Protein AF-A0A1Q9GA28-F1 (afdb_monomer)

Secondary structure (DSSP, 8-state):
------PPP-------TT-----HHHHHHHHHHHHHHHHHHHHHHTT-HHHHHHHHHHHHHHHHHHHHHHHHHHHTT-

Nearest PDB structures (foldseek):
  7o91-assembly1_A  TM=7.153E-01  e=2.133E+00  Sulfurisphaera tokodaii str. 7
  9eon-assembly1_A  TM=9.655E-01  e=8.192E+00  Synechocystis sp. PCC 6803
  2hr5-assembly1_A  TM=9.900E-01  e=9.841E+00  Pyrococcus furiosus
  9eom-assembly1_A-2  TM=9.534E-01  e=9.257E+00  Synechocystis sp. PCC 6803

pLDDT: mean 82.16, std 19.51, range [40.09, 98.38]

Mean predicted aligned error: 11.95 Å

Sequence (78 aa):
MSTSTQRIPKQVTKAPSGAAVSSPIIQSLKNEIRDSIALSKGFRVMGERRQAIRFLNDAADARCCLLNVMRFVRRSHD

Foldseek 3Di:
DDDDDDDDDPPPPPDPPDPPPQPPLLVVLVVLLVVLCVVLVVCVVVVNNVSSVVSNVSSVVSVVVNVVVVVVVVVVVD

Organism: NCBI:txid1903952

Structure (mmCIF, N/CA/C/O backbone):
data_AF-A0A1Q9GA28-F1
#
_entry.id   AF-A0A1Q9GA28-F1
#
loop_
_atom_site.group_PDB
_atom_site.id
_atom_site.type_symbol
_atom_site.label_atom_id
_atom_site.label_alt_id
_atom_site.label_comp_id
_atom_site.label_asym_id
_atom_site.label_entity_id
_atom_site.label_seq_id
_atom_site.pdbx_PDB_ins_code
_atom_site.Cartn_x
_atom_site.Cartn_y
_atom_site.Cartn_z
_atom_site.occupancy
_atom_site.B_iso_or_equiv
_atom_site.auth_seq_id
_atom_site.auth_comp_id
_atom_site.auth_asym_id
_atom_site.auth_atom_id
_atom_site.pdbx_PDB_model_num
ATOM 1 N N . MET A 1 1 ? 43.132 46.514 5.335 1.00 41.69 1 MET A N 1
ATOM 2 C CA . MET A 1 1 ? 42.268 45.664 4.487 1.00 41.69 1 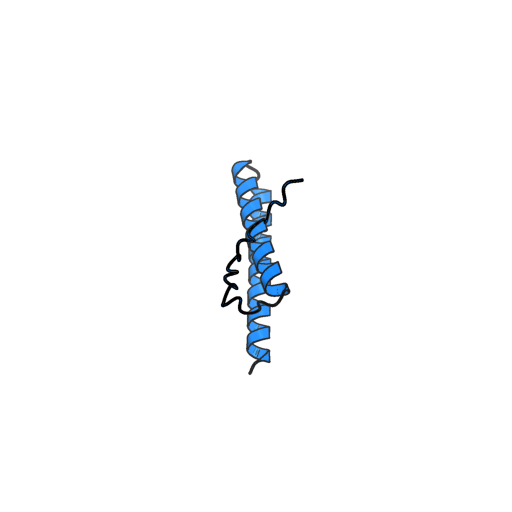MET A CA 1
ATOM 3 C C . MET A 1 1 ? 42.715 44.225 4.684 1.00 41.69 1 MET A C 1
ATOM 5 O O . MET A 1 1 ? 43.774 43.865 4.192 1.00 41.69 1 MET A O 1
ATOM 9 N N . SER A 1 2 ? 41.998 43.451 5.500 1.00 40.09 2 SER A N 1
ATOM 10 C CA . SER A 1 2 ? 42.401 42.087 5.868 1.00 40.09 2 SER A CA 1
ATOM 11 C C . SER A 1 2 ? 41.816 41.081 4.878 1.00 40.09 2 SER A C 1
ATOM 13 O O . SER A 1 2 ? 40.599 40.997 4.734 1.00 40.09 2 SER A O 1
ATOM 15 N N . THR A 1 3 ? 42.670 40.327 4.188 1.00 52.94 3 THR A N 1
ATOM 16 C CA . THR A 1 3 ? 42.277 39.243 3.282 1.00 52.94 3 THR A CA 1
ATOM 17 C C . THR A 1 3 ? 42.089 37.952 4.080 1.00 52.94 3 THR A C 1
ATOM 19 O O . THR A 1 3 ? 43.043 37.339 4.552 1.00 52.94 3 THR A O 1
ATOM 22 N N . SER A 1 4 ? 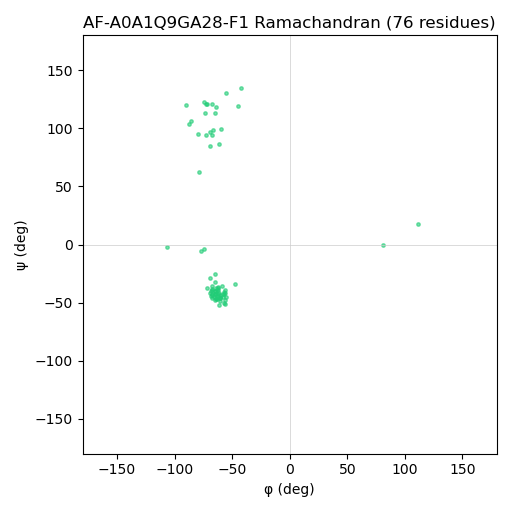40.833 37.546 4.270 1.00 55.00 4 SER A N 1
ATOM 23 C CA . SER A 1 4 ? 40.485 36.278 4.916 1.00 55.00 4 SER A CA 1
ATOM 24 C C . SER A 1 4 ? 40.448 35.165 3.869 1.00 55.00 4 SER A C 1
ATOM 26 O O . SER A 1 4 ? 39.512 35.071 3.076 1.00 55.00 4 SER A O 1
ATOM 28 N N . THR A 1 5 ? 41.486 34.331 3.835 1.00 59.03 5 THR A N 1
ATOM 29 C CA . THR A 1 5 ? 41.543 33.150 2.966 1.00 59.03 5 THR A CA 1
ATOM 30 C C . THR A 1 5 ? 40.737 32.017 3.602 1.00 59.03 5 THR A C 1
ATOM 32 O O . THR A 1 5 ? 41.225 31.280 4.459 1.00 59.03 5 THR A O 1
ATOM 35 N N . GLN A 1 6 ? 39.477 31.886 3.193 1.00 53.53 6 GLN A N 1
ATOM 36 C CA . GLN A 1 6 ? 38.558 30.850 3.659 1.00 53.53 6 GLN A CA 1
ATOM 37 C C . GLN A 1 6 ? 38.934 29.488 3.039 1.00 53.53 6 GLN A C 1
ATOM 39 O O . GLN A 1 6 ? 38.848 29.295 1.827 1.00 53.53 6 GLN A O 1
ATOM 44 N N . ARG A 1 7 ? 39.383 28.527 3.862 1.00 55.59 7 ARG A N 1
ATOM 45 C CA . ARG A 1 7 ? 39.639 27.143 3.424 1.00 55.59 7 ARG A CA 1
ATOM 46 C C . ARG A 1 7 ? 38.312 26.423 3.169 1.00 55.59 7 ARG A C 1
ATOM 48 O O . ARG A 1 7 ? 37.506 26.268 4.081 1.00 55.59 7 ARG A O 1
ATOM 55 N N . ILE A 1 8 ? 38.122 25.945 1.943 1.00 59.16 8 ILE A N 1
ATOM 56 C CA . ILE A 1 8 ? 36.970 25.135 1.526 1.00 59.16 8 ILE A CA 1
ATOM 57 C C . ILE A 1 8 ? 37.129 23.711 2.096 1.00 59.16 8 ILE A C 1
ATOM 59 O O . ILE A 1 8 ? 38.132 23.056 1.790 1.00 59.16 8 ILE A O 1
ATOM 63 N N . PRO A 1 9 ? 36.177 23.181 2.887 1.00 55.53 9 PRO A N 1
ATOM 64 C CA . PRO A 1 9 ? 36.194 21.777 3.275 1.00 55.53 9 PRO A CA 1
ATOM 65 C C . PRO A 1 9 ? 35.802 20.918 2.067 1.00 55.53 9 PRO A C 1
ATOM 67 O O . PRO A 1 9 ? 34.708 21.063 1.521 1.00 55.53 9 PRO A O 1
ATOM 70 N N . LYS A 1 10 ? 36.683 20.004 1.648 1.00 62.31 10 LYS A N 1
ATOM 71 C CA . LYS A 1 10 ? 36.356 18.978 0.649 1.00 62.31 10 LYS A CA 1
ATOM 72 C C . LYS A 1 10 ? 35.330 18.021 1.262 1.00 62.31 10 LYS A C 1
ATOM 74 O O . LYS A 1 10 ? 35.698 17.130 2.024 1.00 62.31 10 LYS A O 1
ATOM 79 N N . GLN A 1 11 ? 34.049 18.221 0.960 1.00 58.12 11 GLN A N 1
ATOM 80 C CA . GLN A 1 11 ? 33.018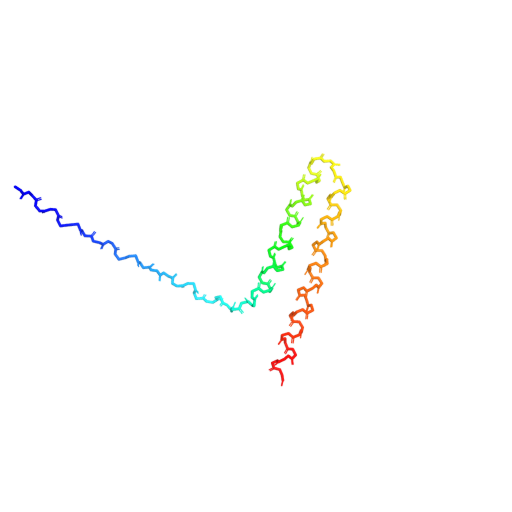 17.240 1.279 1.00 58.12 11 GLN A CA 1
ATOM 81 C C . GLN A 1 11 ? 33.287 15.971 0.468 1.00 58.12 11 GLN A C 1
ATOM 83 O O . GLN A 1 11 ? 33.204 15.962 -0.757 1.00 58.12 11 GLN A O 1
ATOM 88 N N . VAL A 1 12 ? 33.635 14.898 1.174 1.00 53.53 12 VAL A N 1
ATOM 89 C CA . VAL A 1 12 ? 33.691 13.545 0.627 1.00 53.53 12 VAL A CA 1
ATOM 90 C C . VAL A 1 12 ? 32.251 13.082 0.433 1.00 53.53 12 VAL A C 1
ATOM 92 O O . VAL A 1 12 ? 31.607 12.587 1.357 1.00 53.53 12 VAL A O 1
ATOM 95 N N . THR A 1 13 ? 31.715 13.273 -0.768 1.00 52.47 13 THR A N 1
ATOM 96 C CA . THR A 1 13 ? 30.462 12.650 -1.188 1.00 52.47 13 THR A CA 1
ATOM 97 C C . THR A 1 13 ? 30.705 11.151 -1.341 1.00 52.47 13 THR A C 1
ATOM 99 O O . THR A 1 13 ? 31.192 10.673 -2.363 1.00 52.47 13 THR A O 1
ATOM 102 N N . LYS A 1 14 ? 30.360 10.378 -0.303 1.00 53.22 14 LYS A N 1
ATOM 103 C CA . LYS A 1 14 ? 30.068 8.950 -0.468 1.00 53.22 14 LYS A CA 1
ATOM 104 C C . LYS A 1 14 ? 28.898 8.855 -1.445 1.00 53.22 14 LYS A C 1
ATOM 106 O O . LYS A 1 14 ? 27.752 9.080 -1.063 1.00 53.22 14 LYS A O 1
ATOM 111 N N . ALA A 1 15 ? 29.193 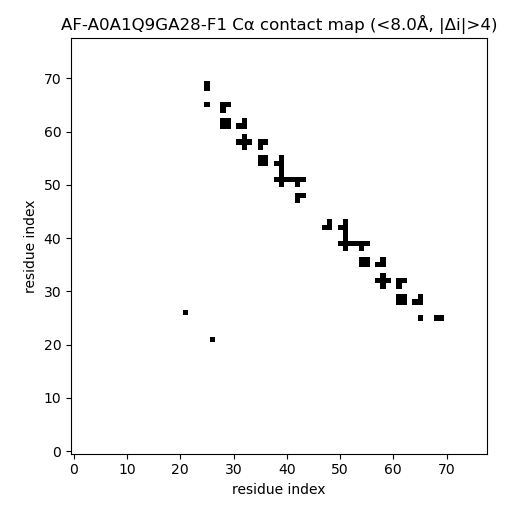8.568 -2.709 1.00 54.97 15 ALA A N 1
ATOM 112 C CA . ALA A 1 15 ? 28.174 8.153 -3.656 1.00 54.97 15 ALA A CA 1
ATOM 113 C C . ALA A 1 15 ? 27.465 6.924 -3.057 1.00 54.97 15 ALA A C 1
ATOM 115 O O . ALA A 1 15 ? 28.157 6.007 -2.598 1.00 54.97 15 ALA A O 1
ATOM 116 N N . PRO A 1 16 ? 26.123 6.881 -3.003 1.00 53.97 16 PRO A N 1
ATOM 117 C CA . PRO A 1 16 ? 25.425 5.678 -2.585 1.00 53.97 16 PRO A CA 1
ATOM 118 C C . PRO A 1 16 ? 25.658 4.605 -3.653 1.00 53.97 16 PRO A C 1
ATOM 120 O O . PRO A 1 16 ? 24.969 4.540 -4.670 1.00 53.97 16 PRO A O 1
ATOM 123 N N . SER A 1 17 ? 26.677 3.775 -3.439 1.00 55.81 17 SER A N 1
ATOM 124 C CA . SER A 1 17 ? 26.900 2.567 -4.218 1.00 55.81 17 SER A CA 1
ATOM 125 C C . SER A 1 17 ? 25.721 1.625 -3.981 1.00 55.81 17 SER A C 1
ATOM 127 O O . SER A 1 17 ? 25.499 1.195 -2.849 1.00 55.81 17 SER A O 1
ATOM 129 N N . GLY A 1 18 ? 24.981 1.292 -5.039 1.00 45.78 18 GLY A N 1
ATOM 130 C CA . GLY A 1 18 ? 24.047 0.164 -5.019 1.00 45.78 18 GLY A CA 1
ATOM 131 C C . GLY A 1 18 ? 22.559 0.498 -5.079 1.00 45.78 18 GLY A C 1
ATOM 132 O O . GLY A 1 18 ? 21.748 -0.381 -4.793 1.00 45.78 18 GLY A O 1
ATOM 133 N N . ALA A 1 19 ? 22.159 1.704 -5.492 1.00 49.72 19 ALA A N 1
ATOM 134 C CA . ALA A 1 19 ? 20.793 1.888 -5.974 1.00 49.72 19 ALA A CA 1
ATOM 135 C C . ALA A 1 19 ? 20.659 1.149 -7.315 1.00 49.72 19 ALA A C 1
ATOM 137 O O . ALA A 1 19 ? 20.853 1.731 -8.380 1.00 49.72 19 ALA A O 1
ATOM 138 N N . ALA A 1 20 ? 20.368 -0.157 -7.260 1.00 54.44 20 ALA A N 1
ATOM 139 C CA . ALA A 1 20 ? 19.753 -0.855 -8.380 1.00 54.44 20 ALA A CA 1
ATOM 140 C C . ALA A 1 20 ? 18.636 0.063 -8.871 1.00 54.44 20 ALA A C 1
ATOM 142 O O . ALA A 1 20 ? 17.781 0.439 -8.066 1.00 54.44 20 ALA A O 1
ATOM 143 N N . VAL A 1 21 ? 18.723 0.506 -10.125 1.00 54.06 21 VAL A N 1
ATOM 144 C CA . VAL A 1 21 ? 17.810 1.482 -10.720 1.00 54.06 21 VAL A CA 1
ATOM 145 C C . VAL A 1 21 ? 16.419 0.859 -10.696 1.00 54.06 21 VAL A C 1
ATOM 147 O O . VAL A 1 21 ? 16.009 0.152 -11.611 1.00 54.06 21 VAL A O 1
ATOM 150 N N . SER A 1 22 ? 15.706 1.018 -9.583 1.00 61.56 22 SER A N 1
ATOM 151 C CA . SER A 1 22 ? 14.338 0.560 -9.472 1.00 61.56 22 SER A CA 1
ATOM 152 C C . SER A 1 22 ? 13.559 1.442 -10.421 1.00 61.56 22 SER A C 1
ATOM 154 O O . SER A 1 22 ? 13.588 2.664 -10.260 1.00 61.56 22 SER A O 1
ATOM 156 N N . SER A 1 23 ? 12.902 0.828 -11.406 1.00 82.56 23 SER A N 1
ATOM 157 C CA . SER A 1 23 ? 12.020 1.543 -12.324 1.00 82.56 23 SER A CA 1
ATOM 158 C C . SER A 1 23 ? 11.167 2.550 -11.533 1.00 82.56 23 SER A C 1
ATOM 160 O 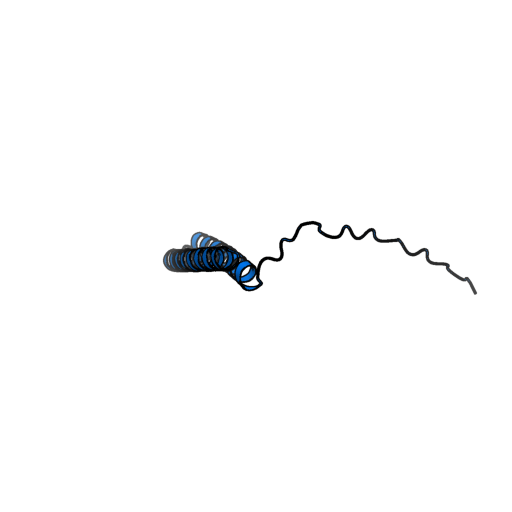O . SER A 1 23 ? 10.663 2.174 -10.466 1.00 82.56 23 SER A O 1
ATOM 162 N N . PRO A 1 24 ? 11.009 3.808 -11.991 1.00 88.31 24 PRO A N 1
ATOM 163 C CA . PRO A 1 24 ? 10.261 4.837 -11.266 1.00 88.31 24 PRO A CA 1
ATOM 164 C C . PRO A 1 24 ? 8.894 4.351 -10.768 1.00 88.31 24 PRO A C 1
ATOM 166 O O . PRO A 1 24 ? 8.482 4.677 -9.657 1.00 88.31 24 PRO A O 1
ATOM 169 N N . ILE A 1 25 ? 8.241 3.471 -11.536 1.00 90.62 25 ILE A N 1
ATOM 170 C CA . ILE A 1 25 ? 6.964 2.857 -11.163 1.00 90.62 25 ILE A CA 1
ATOM 171 C C . ILE A 1 25 ? 7.075 1.900 -9.965 1.00 90.62 25 ILE A C 1
ATOM 173 O O . ILE A 1 25 ? 6.223 1.915 -9.084 1.00 90.62 25 ILE A O 1
ATOM 177 N N . ILE A 1 26 ? 8.152 1.112 -9.871 1.00 92.62 26 ILE A N 1
ATOM 178 C CA . ILE A 1 26 ? 8.419 0.224 -8.729 1.00 92.62 26 ILE A CA 1
ATOM 179 C C . ILE A 1 26 ? 8.617 1.058 -7.466 1.00 92.62 26 ILE A C 1
ATOM 181 O O . ILE A 1 26 ? 8.108 0.701 -6.403 1.00 92.62 26 ILE A O 1
ATOM 185 N N . GLN A 1 27 ? 9.356 2.164 -7.572 1.00 93.38 27 GLN A N 1
ATOM 186 C CA . GLN A 1 27 ? 9.584 3.044 -6.433 1.00 93.38 27 GLN A CA 1
ATOM 187 C C . GLN A 1 27 ? 8.299 3.767 -6.011 1.00 93.38 27 GLN A C 1
ATOM 189 O O . GLN A 1 27 ? 8.031 3.855 -4.813 1.00 93.38 27 GLN A O 1
ATOM 194 N N . SER A 1 28 ? 7.483 4.216 -6.969 1.00 95.06 28 SER A N 1
ATOM 195 C CA . SER A 1 28 ? 6.181 4.831 -6.687 1.00 95.06 28 SER A CA 1
ATOM 196 C C . SER A 1 28 ? 5.252 3.866 -5.954 1.00 95.06 28 SER A C 1
ATOM 198 O O . SER A 1 28 ? 4.747 4.206 -4.889 1.00 95.06 28 SER A O 1
ATOM 200 N N . LEU A 1 29 ? 5.115 2.628 -6.442 1.00 95.69 29 LEU A N 1
ATOM 201 C CA . LEU A 1 29 ? 4.270 1.610 -5.806 1.00 95.69 29 LEU A CA 1
ATOM 202 C C . LEU A 1 29 ? 4.752 1.270 -4.388 1.00 95.69 29 LEU A C 1
ATOM 204 O O . LEU A 1 29 ? 3.953 1.082 -3.476 1.00 95.69 29 LEU A O 1
ATOM 208 N N . LYS A 1 30 ? 6.072 1.224 -4.159 1.00 96.06 30 LYS A N 1
ATOM 209 C CA . LYS A 1 30 ? 6.628 1.032 -2.808 1.00 96.06 30 LYS A CA 1
ATOM 210 C C . LYS A 1 30 ? 6.269 2.175 -1.859 1.00 96.06 30 LYS A C 1
ATOM 212 O O . LYS A 1 30 ? 6.027 1.914 -0.680 1.00 96.06 30 LYS A O 1
ATOM 217 N N . ASN A 1 31 ? 6.284 3.415 -2.344 1.00 96.56 31 ASN A N 1
ATOM 218 C CA . ASN A 1 31 ? 5.890 4.571 -1.545 1.00 96.56 31 ASN A CA 1
ATOM 219 C C . ASN A 1 31 ? 4.389 4.526 -1.237 1.00 96.56 31 ASN A C 1
ATOM 221 O O . ASN A 1 31 ? 4.023 4.601 -0.073 1.00 96.56 31 ASN A O 1
ATOM 225 N N . GLU A 1 32 ? 3.551 4.252 -2.234 1.00 97.25 32 GLU A N 1
ATOM 226 C CA . GLU A 1 32 ? 2.098 4.136 -2.073 1.00 97.25 32 GLU A CA 1
ATOM 227 C C . GLU A 1 32 ? 1.693 3.069 -1.042 1.00 97.25 32 GLU A C 1
ATOM 229 O O . GLU A 1 32 ? 0.855 3.321 -0.175 1.00 97.25 32 GLU A O 1
ATOM 234 N N . ILE A 1 33 ? 2.353 1.903 -1.053 1.00 98.31 33 ILE A N 1
ATOM 235 C CA . ILE A 1 33 ? 2.160 0.863 -0.028 1.00 98.31 33 ILE A CA 1
ATOM 236 C C . ILE A 1 33 ? 2.520 1.400 1.364 1.00 98.31 33 ILE A C 1
ATOM 238 O O . ILE A 1 33 ? 1.795 1.163 2.333 1.00 98.31 33 ILE A O 1
ATOM 242 N N . ARG A 1 34 ? 3.653 2.104 1.490 1.00 98.12 34 ARG A N 1
ATOM 243 C CA . ARG A 1 34 ? 4.115 2.648 2.775 1.00 98.12 34 ARG A CA 1
ATOM 244 C C . ARG A 1 34 ? 3.134 3.687 3.314 1.00 98.12 34 ARG A C 1
ATOM 246 O O . ARG A 1 34 ? 2.776 3.617 4.491 1.00 98.12 34 ARG A O 1
ATOM 253 N N . ASP A 1 35 ? 2.696 4.598 2.457 1.00 98.19 35 ASP A N 1
ATOM 254 C CA . ASP A 1 35 ? 1.819 5.707 2.815 1.00 98.19 35 ASP A CA 1
ATOM 255 C C . ASP A 1 35 ? 0.428 5.190 3.199 1.00 98.19 35 ASP A C 1
ATOM 257 O O . ASP A 1 35 ? -0.100 5.557 4.248 1.00 98.19 35 ASP A O 1
ATOM 261 N N . SER A 1 36 ? -0.109 4.226 2.447 1.00 98.19 36 SER A N 1
ATOM 262 C CA . SER A 1 36 ? -1.386 3.570 2.756 1.00 98.19 36 SER A CA 1
ATOM 263 C C . SER A 1 36 ? -1.350 2.847 4.108 1.00 98.19 36 SER A C 1
ATOM 265 O O . SER A 1 36 ? -2.260 2.977 4.929 1.00 98.19 36 SER A O 1
ATOM 267 N N . ILE A 1 37 ? -0.254 2.145 4.420 1.00 98.38 37 ILE A N 1
ATOM 268 C CA . ILE A 1 37 ? -0.076 1.514 5.738 1.00 98.38 37 ILE A CA 1
ATOM 269 C C . ILE A 1 37 ? 0.015 2.570 6.850 1.00 98.38 37 ILE A C 1
ATOM 271 O O . ILE A 1 37 ? -0.537 2.362 7.936 1.00 98.38 37 ILE A O 1
ATOM 275 N N . ALA A 1 38 ? 0.710 3.686 6.616 1.00 98.12 38 ALA A N 1
ATOM 276 C CA . ALA A 1 38 ? 0.830 4.765 7.593 1.00 98.12 38 ALA A CA 1
ATOM 277 C C . ALA A 1 38 ? -0.534 5.415 7.883 1.00 98.12 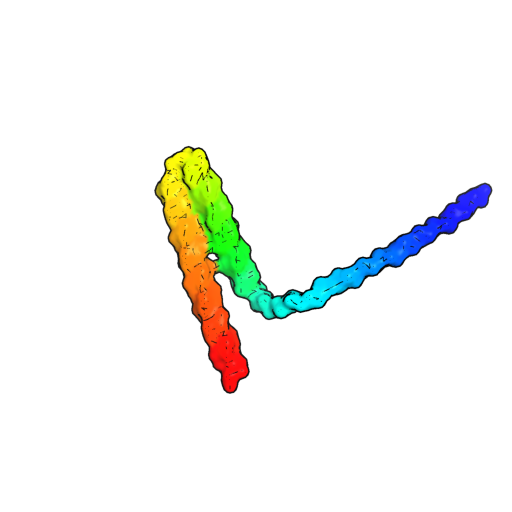38 ALA A C 1
ATOM 279 O O . ALA A 1 38 ? -0.911 5.544 9.050 1.00 98.12 38 ALA A O 1
ATOM 280 N N . LEU A 1 39 ? -1.308 5.726 6.839 1.00 97.94 39 LEU A N 1
ATOM 281 C CA . LEU A 1 39 ? -2.667 6.255 6.958 1.00 97.94 39 LEU A CA 1
ATOM 282 C C . LEU A 1 39 ? -3.585 5.275 7.685 1.00 97.94 39 LEU A C 1
ATOM 284 O O . LEU A 1 39 ? -4.263 5.662 8.636 1.00 97.94 39 LEU A O 1
ATOM 288 N N . SER A 1 40 ? -3.550 3.990 7.321 1.00 98.25 40 SER A N 1
ATOM 289 C CA . SER A 1 40 ? -4.334 2.962 8.007 1.00 98.25 40 SER A CA 1
ATOM 290 C C . SER A 1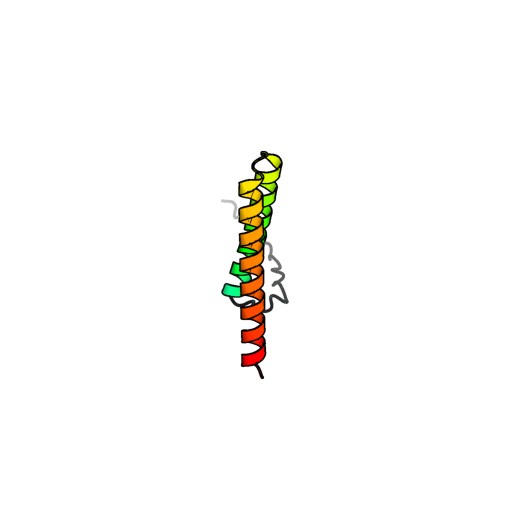 40 ? -4.057 2.937 9.514 1.00 98.25 40 SER A C 1
ATOM 292 O O . SER A 1 40 ? -4.988 2.922 10.322 1.00 98.25 40 SER A O 1
ATOM 294 N N . LYS A 1 41 ? -2.780 2.993 9.917 1.00 97.81 41 LYS A N 1
ATOM 295 C CA . LYS A 1 41 ? -2.398 3.072 11.335 1.00 97.81 41 LYS A CA 1
ATOM 296 C C . LYS A 1 41 ? -2.957 4.329 12.004 1.00 97.81 41 LYS A C 1
ATOM 298 O O . LYS A 1 41 ? -3.495 4.214 13.103 1.00 97.81 41 LYS A O 1
ATOM 303 N N . GLY A 1 42 ? -2.883 5.483 11.339 1.00 98.00 42 GLY A N 1
ATOM 304 C CA . GLY A 1 42 ? -3.466 6.735 11.829 1.00 98.00 42 GLY A CA 1
ATOM 305 C C . GLY A 1 42 ? -4.969 6.610 12.093 1.00 98.00 42 GLY A C 1
ATOM 306 O O . GLY A 1 42 ? -5.428 6.867 13.206 1.00 98.00 42 GLY A O 1
ATOM 307 N N . PHE A 1 43 ? -5.726 6.092 11.123 1.00 97.94 43 PHE A N 1
ATOM 308 C CA . PHE A 1 43 ? -7.170 5.887 11.270 1.00 97.94 43 PHE A CA 1
ATOM 309 C C . PHE A 1 43 ? -7.531 4.853 12.341 1.00 97.94 43 PHE A C 1
ATOM 311 O O . PHE A 1 43 ? -8.543 5.009 13.020 1.00 97.94 43 PHE A O 1
ATOM 318 N N . ARG A 1 44 ? -6.701 3.823 12.567 1.00 96.25 44 ARG A N 1
ATOM 319 C CA . ARG A 1 44 ? -6.912 2.888 13.688 1.00 96.25 44 ARG A CA 1
ATOM 320 C C . ARG A 1 44 ? -6.832 3.587 15.041 1.00 96.25 44 ARG A C 1
ATOM 322 O O . ARG A 1 44 ? -7.652 3.282 15.902 1.00 96.25 44 ARG A O 1
ATOM 329 N N . VAL A 1 45 ? -5.868 4.492 15.222 1.00 97.00 45 VAL A N 1
ATOM 330 C CA . VAL A 1 45 ? -5.700 5.258 16.470 1.00 97.00 45 VAL A CA 1
ATOM 331 C C . VAL A 1 45 ? -6.868 6.221 16.682 1.00 97.00 45 VAL A C 1
ATOM 333 O O . VAL A 1 45 ? -7.334 6.370 17.805 1.00 97.00 45 VAL A O 1
ATOM 336 N N . MET A 1 46 ? -7.398 6.801 15.605 1.00 96.44 46 MET A N 1
ATOM 337 C CA . MET A 1 46 ? -8.578 7.674 15.646 1.00 96.44 46 MET A CA 1
ATOM 338 C C . MET A 1 46 ? -9.906 6.917 15.847 1.00 96.44 46 MET A C 1
ATOM 340 O O . MET A 1 46 ? -10.952 7.544 15.955 1.00 96.44 46 MET A O 1
ATOM 344 N N . GLY A 1 47 ? -9.897 5.578 15.879 1.00 97.12 47 GLY A N 1
ATOM 345 C CA . GLY A 1 47 ? -11.111 4.757 15.994 1.00 97.12 47 GLY A CA 1
ATOM 346 C C . GLY A 1 47 ? -11.870 4.549 14.675 1.00 97.12 47 GLY A C 1
ATOM 347 O O . GLY A 1 47 ? -12.839 3.789 14.627 1.00 97.12 47 GLY A O 1
ATOM 348 N N . GLU A 1 48 ? -11.381 5.124 13.578 1.00 97.25 48 GLU A N 1
ATOM 349 C CA . GLU A 1 48 ? -11.957 5.088 12.231 1.00 97.25 48 GLU A CA 1
ATOM 350 C C . GLU A 1 48 ? -11.661 3.759 11.513 1.00 97.25 48 GLU A C 1
ATOM 352 O O . GLU A 1 48 ? -10.999 3.689 10.472 1.00 97.25 48 GLU A O 1
ATOM 357 N N . ARG A 1 49 ? -12.163 2.650 12.073 1.00 95.88 49 ARG A N 1
ATOM 358 C CA . ARG A 1 49 ? -11.848 1.288 11.598 1.00 95.88 49 ARG A CA 1
ATOM 359 C C . ARG A 1 49 ? -12.177 1.065 10.124 1.00 95.88 49 ARG A C 1
ATOM 361 O O . ARG A 1 49 ? -11.409 0.410 9.426 1.00 95.88 49 ARG A O 1
ATOM 368 N N . ARG A 1 50 ? -13.291 1.614 9.629 1.00 97.81 50 ARG A N 1
ATOM 369 C CA . ARG A 1 50 ? -13.690 1.461 8.220 1.00 97.81 50 ARG A CA 1
ATOM 370 C C . ARG A 1 50 ? -12.689 2.134 7.276 1.00 97.81 50 ARG A C 1
ATOM 372 O O . ARG A 1 50 ? -12.367 1.566 6.239 1.00 97.81 50 ARG A O 1
ATOM 379 N N . GLN A 1 51 ? -12.175 3.309 7.643 1.00 97.19 51 GLN A N 1
ATOM 380 C CA . GLN A 1 51 ? -11.149 4.012 6.867 1.00 97.19 51 GLN A CA 1
ATOM 381 C C . GLN A 1 51 ? -9.826 3.252 6.904 1.00 97.19 51 GLN A C 1
ATOM 383 O O . GLN A 1 51 ? -9.231 3.016 5.858 1.00 97.19 51 GLN A O 1
ATOM 388 N N . ALA A 1 52 ? -9.426 2.772 8.082 1.00 97.75 52 ALA A N 1
ATOM 389 C CA . ALA A 1 52 ? -8.224 1.963 8.216 1.00 97.75 52 ALA A CA 1
ATOM 390 C C . ALA A 1 52 ? -8.238 0.703 7.340 1.00 97.75 52 ALA A C 1
ATOM 392 O O . ALA A 1 52 ? -7.208 0.367 6.760 1.00 97.75 52 ALA A O 1
ATOM 393 N N . ILE A 1 53 ? -9.383 0.018 7.242 1.00 98.12 53 ILE A N 1
ATOM 394 C CA . ILE A 1 53 ? -9.545 -1.166 6.387 1.00 98.12 53 ILE A CA 1
ATOM 395 C C . ILE A 1 53 ? -9.409 -0.795 4.909 1.00 98.12 53 ILE A C 1
ATOM 397 O O . ILE A 1 53 ? -8.716 -1.501 4.185 1.00 98.12 53 ILE A O 1
ATOM 401 N N . ARG A 1 54 ? -10.006 0.321 4.466 1.00 98.12 54 ARG A N 1
ATOM 402 C CA . ARG A 1 54 ? -9.869 0.788 3.075 1.00 98.12 54 ARG A CA 1
ATOM 403 C C . ARG A 1 54 ? -8.405 0.976 2.687 1.00 98.12 54 ARG A C 1
ATOM 405 O O . ARG A 1 54 ? -7.954 0.330 1.755 1.00 98.12 54 ARG A O 1
ATOM 412 N N . PHE A 1 55 ? -7.637 1.703 3.496 1.00 98.06 55 PHE A N 1
ATOM 413 C CA . PHE A 1 55 ? -6.208 1.893 3.232 1.00 98.06 55 PHE A CA 1
ATOM 414 C C . PHE A 1 55 ? -5.378 0.597 3.309 1.00 98.06 55 PHE A C 1
ATOM 416 O O . PHE A 1 55 ? -4.327 0.504 2.679 1.00 98.06 55 PHE A O 1
ATOM 423 N N . LEU A 1 56 ? -5.814 -0.426 4.058 1.00 97.88 56 LEU A N 1
ATOM 424 C CA . LEU A 1 56 ? -5.163 -1.745 4.003 1.00 97.88 56 LEU A CA 1
ATOM 425 C C . LEU A 1 56 ? -5.451 -2.476 2.693 1.00 97.88 56 LEU A C 1
ATOM 427 O O . LEU A 1 56 ? -4.554 -3.142 2.179 1.00 97.88 56 LEU A O 1
ATOM 431 N N . ASN A 1 57 ? -6.669 -2.351 2.167 1.00 98.19 57 ASN A N 1
ATOM 432 C CA . ASN A 1 57 ? -7.022 -2.915 0.869 1.00 98.19 57 ASN A CA 1
ATOM 433 C C . ASN A 1 57 ? -6.234 -2.215 -0.246 1.00 98.19 57 ASN A C 1
ATOM 435 O O . ASN A 1 57 ? -5.592 -2.902 -1.033 1.00 98.19 57 ASN A O 1
ATOM 439 N N . ASP A 1 58 ? -6.150 -0.882 -0.222 1.00 97.62 58 ASP A N 1
ATOM 440 C CA . ASP A 1 58 ? -5.359 -0.110 -1.191 1.00 97.62 58 ASP A CA 1
ATOM 441 C C . ASP A 1 58 ? -3.877 -0.535 -1.166 1.00 97.62 58 ASP A C 1
ATOM 443 O O . ASP A 1 58 ? -3.256 -0.780 -2.202 1.00 97.62 58 ASP A O 1
ATOM 447 N N . ALA A 1 59 ? -3.308 -0.733 0.031 1.00 98.25 59 ALA A N 1
ATOM 448 C CA . ALA A 1 59 ? -1.947 -1.248 0.177 1.00 98.25 59 ALA A CA 1
ATOM 449 C C . ALA A 1 59 ? -1.784 -2.668 -0.398 1.00 98.25 59 ALA A C 1
ATOM 451 O O . ALA A 1 59 ? -0.724 -2.999 -0.939 1.00 98.25 59 ALA A O 1
ATOM 452 N N . ALA A 1 60 ? -2.801 -3.526 -0.267 1.00 98.19 60 ALA A N 1
ATOM 453 C CA . ALA A 1 60 ? -2.788 -4.874 -0.826 1.00 98.19 60 ALA A CA 1
ATOM 454 C C . ALA A 1 60 ? -2.848 -4.848 -2.362 1.00 98.19 60 ALA A C 1
ATOM 456 O O . ALA A 1 60 ? -2.077 -5.565 -3.009 1.00 98.19 60 ALA A O 1
ATOM 457 N N . ASP A 1 61 ? -3.675 -3.975 -2.934 1.00 97.94 61 ASP A N 1
ATOM 458 C CA . ASP A 1 61 ? -3.802 -3.786 -4.379 1.00 97.94 61 ASP A CA 1
ATOM 459 C C . ASP A 1 61 ? -2.502 -3.240 -4.981 1.00 97.94 61 ASP A C 1
ATOM 461 O O . ASP A 1 61 ? -1.949 -3.834 -5.914 1.00 97.94 61 ASP A O 1
ATOM 465 N N . ALA A 1 62 ? -1.914 -2.203 -4.376 1.00 97.31 62 ALA A N 1
ATOM 466 C CA . ALA A 1 62 ? -0.616 -1.668 -4.789 1.00 97.31 62 ALA A CA 1
ATOM 467 C C . ALA A 1 62 ? 0.499 -2.731 -4.710 1.00 97.31 62 ALA A C 1
ATOM 469 O O . ALA A 1 62 ? 1.378 -2.809 -5.578 1.00 97.31 62 ALA A O 1
ATOM 470 N N . ARG A 1 63 ? 0.448 -3.620 -3.708 1.00 97.50 63 ARG A N 1
ATOM 471 C CA . ARG A 1 63 ? 1.383 -4.748 -3.580 1.00 97.50 63 ARG A CA 1
ATOM 472 C C . ARG A 1 63 ? 1.186 -5.789 -4.683 1.00 97.50 63 ARG A C 1
ATOM 474 O O . ARG A 1 63 ? 2.179 -6.316 -5.188 1.00 97.50 63 ARG A O 1
ATOM 481 N N . CYS A 1 64 ? -0.053 -6.066 -5.084 1.00 97.31 64 CYS A N 1
ATOM 482 C CA . CYS A 1 64 ? -0.357 -6.934 -6.221 1.00 97.31 64 CYS A CA 1
ATOM 483 C C . CYS A 1 64 ? 0.193 -6.343 -7.531 1.00 97.31 64 CYS A C 1
ATOM 485 O O . CYS A 1 64 ? 0.912 -7.027 -8.268 1.00 97.31 64 CYS A O 1
ATOM 487 N N . CYS A 1 65 ? -0.042 -5.049 -7.767 1.00 95.00 65 CYS A N 1
ATOM 488 C CA . CYS A 1 65 ? 0.503 -4.311 -8.907 1.00 95.00 65 CYS A CA 1
ATOM 489 C C . CYS A 1 65 ? 2.033 -4.390 -8.958 1.00 95.00 65 CYS A C 1
ATOM 491 O O . CYS A 1 65 ? 2.600 -4.746 -9.992 1.00 95.00 65 CYS A O 1
ATOM 493 N N . LEU A 1 66 ? 2.710 -4.150 -7.830 1.00 94.62 66 LEU A N 1
ATOM 494 C CA . LEU A 1 66 ? 4.167 -4.237 -7.742 1.00 94.62 66 LEU A CA 1
ATOM 495 C C . LEU A 1 66 ? 4.685 -5.629 -8.131 1.00 94.62 66 LEU A C 1
ATOM 497 O O . LEU A 1 66 ? 5.637 -5.738 -8.904 1.00 94.62 66 LEU A O 1
ATOM 501 N N . LEU A 1 67 ? 4.051 -6.695 -7.637 1.00 94.69 67 LEU A N 1
ATOM 502 C CA . LEU A 1 67 ? 4.435 -8.066 -7.982 1.00 94.69 67 LEU A CA 1
ATOM 503 C C . LEU A 1 67 ? 4.260 -8.352 -9.477 1.00 94.69 67 LEU A C 1
ATOM 505 O O . LEU A 1 67 ? 5.116 -9.007 -10.073 1.00 94.69 67 LEU A O 1
ATOM 509 N N . ASN A 1 68 ? 3.192 -7.847 -10.094 1.00 94.06 68 ASN A N 1
ATOM 510 C CA . ASN A 1 68 ? 2.952 -8.016 -11.526 1.00 94.06 68 ASN A CA 1
ATOM 511 C C . ASN A 1 68 ? 3.981 -7.261 -12.372 1.00 94.06 68 ASN A C 1
ATOM 513 O O . ASN A 1 68 ? 4.546 -7.846 -13.297 1.00 94.06 68 ASN A O 1
ATOM 517 N N . VAL A 1 69 ? 4.310 -6.019 -12.007 1.00 91.31 69 VAL A N 1
ATOM 518 C CA . VAL A 1 69 ? 5.374 -5.248 -12.668 1.00 91.31 69 VAL A CA 1
ATOM 519 C C . VAL A 1 69 ? 6.720 -5.960 -12.539 1.00 91.31 69 VAL A C 1
ATOM 521 O O . VAL A 1 69 ? 7.431 -6.118 -13.527 1.00 91.31 69 VAL A O 1
ATOM 524 N N . MET A 1 70 ? 7.070 -6.450 -11.348 1.00 89.81 70 MET A N 1
ATOM 525 C CA . MET A 1 70 ? 8.330 -7.173 -11.141 1.00 89.81 70 MET A CA 1
ATOM 526 C C . MET A 1 70 ? 8.399 -8.480 -11.943 1.00 89.81 70 MET A C 1
ATOM 528 O O . MET A 1 70 ? 9.465 -8.828 -12.450 1.00 89.81 70 MET A O 1
ATOM 532 N N . ARG A 1 71 ? 7.279 -9.203 -12.078 1.00 90.56 71 ARG A N 1
ATOM 533 C CA . ARG A 1 71 ? 7.192 -10.395 -12.939 1.00 90.56 71 ARG A CA 1
ATOM 534 C C . ARG A 1 71 ? 7.373 -10.044 -14.411 1.00 90.56 71 ARG A C 1
ATOM 536 O O . ARG A 1 71 ? 8.073 -10.773 -15.104 1.00 90.56 71 ARG A O 1
ATOM 543 N N . PHE A 1 72 ? 6.760 -8.954 -14.872 1.00 87.38 72 PHE A N 1
ATOM 544 C CA . PHE A 1 72 ? 6.909 -8.478 -16.245 1.00 87.38 72 PHE A CA 1
ATOM 545 C C . PHE A 1 72 ? 8.363 -8.114 -16.546 1.00 87.38 72 PHE A C 1
ATOM 547 O O . PHE A 1 72 ? 8.941 -8.670 -17.468 1.00 87.38 72 PHE A O 1
ATOM 554 N N . VAL A 1 73 ? 8.984 -7.276 -15.707 1.00 84.62 73 VAL A N 1
ATOM 555 C CA . VAL A 1 73 ? 10.393 -6.881 -15.871 1.00 84.62 73 VAL A CA 1
ATOM 556 C C . VAL A 1 73 ? 11.308 -8.103 -15.920 1.00 84.62 73 VAL A C 1
ATOM 558 O O . VAL A 1 73 ? 12.201 -8.150 -16.754 1.00 84.62 73 VAL A O 1
ATOM 561 N N . ARG A 1 74 ? 11.072 -9.115 -15.074 1.00 82.75 74 ARG A N 1
ATOM 562 C CA . ARG A 1 74 ? 11.863 -10.352 -15.106 1.00 82.75 74 ARG A CA 1
ATOM 563 C C . ARG A 1 74 ? 11.723 -11.101 -16.435 1.00 82.75 74 ARG A C 1
ATOM 565 O O . ARG A 1 74 ? 12.732 -11.532 -16.963 1.00 82.75 74 ARG A O 1
ATOM 572 N N . ARG A 1 75 ? 10.502 -11.241 -16.963 1.00 79.94 75 ARG A N 1
ATOM 573 C CA . ARG A 1 75 ? 10.249 -11.952 -18.230 1.00 79.94 75 ARG A CA 1
ATOM 574 C C . ARG A 1 75 ? 10.778 -11.223 -19.460 1.00 79.94 75 ARG A C 1
ATOM 576 O O . ARG A 1 75 ? 11.074 -11.878 -20.441 1.00 79.94 75 ARG A O 1
ATOM 583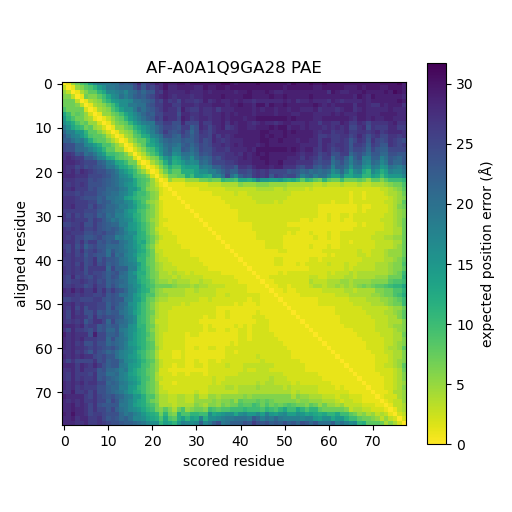 N N . SER A 1 76 ? 10.863 -9.896 -19.427 1.00 70.75 76 SER A N 1
ATOM 584 C CA . SER A 1 76 ? 11.394 -9.109 -20.549 1.00 70.75 76 SER A CA 1
ATOM 585 C C . SER A 1 76 ? 12.925 -9.133 -20.648 1.00 70.75 76 SER A C 1
ATOM 587 O O . SER A 1 76 ? 13.473 -8.535 -21.568 1.00 70.75 76 SER A O 1
ATOM 589 N N . HIS A 1 77 ? 13.609 -9.743 -19.677 1.00 61.66 77 HIS A N 1
ATOM 590 C CA . HIS A 1 77 ? 15.068 -9.858 -19.621 1.00 61.66 77 HIS A CA 1
ATOM 591 C C . HIS A 1 77 ? 15.587 -11.279 -19.926 1.00 61.66 77 HIS A C 1
ATOM 593 O O . HIS A 1 77 ? 16.806 -11.452 -19.941 1.00 61.66 77 HIS A O 1
ATOM 599 N N . ASP A 1 78 ? 14.692 -12.250 -20.153 1.00 53.88 78 ASP A N 1
ATOM 600 C CA . ASP A 1 78 ? 14.982 -13.581 -20.723 1.00 53.88 78 ASP A CA 1
ATOM 601 C C . ASP A 1 78 ? 14.796 -13.545 -22.251 1.00 53.88 78 ASP A C 1
ATOM 603 O O . ASP A 1 78 ? 15.581 -14.215 -22.960 1.00 53.88 78 ASP A O 1
#

Solvent-accessible surface area (backbone atoms only — not comparable to full-atom values): 4665 Å² total; per-residue (Å²): 137,86,84,81,85,80,82,78,80,84,78,81,76,78,71,80,84,78,74,68,83,63,52,71,66,56,52,49,35,54,48,51,29,51,51,23,50,50,50,16,52,5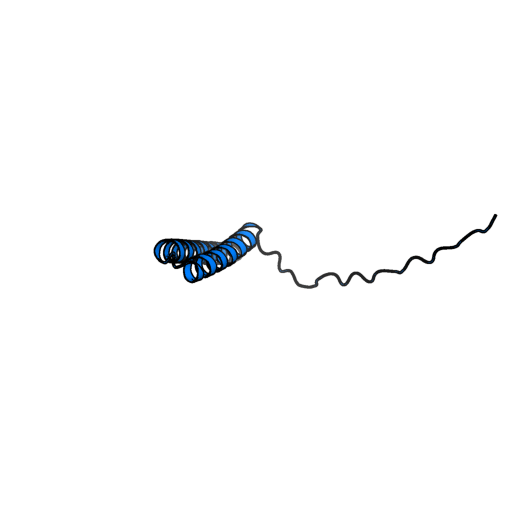2,27,49,75,72,66,39,54,72,59,16,50,50,27,49,50,54,23,50,50,36,50,51,52,44,53,53,52,54,52,48,58,55,62,77,74,112

Radius of gyration: 22.19 Å; Cα contacts (8 Å, |Δi|>4): 42; chains: 1; bounding box: 56×59×37 Å